Protein AF-A0A6I8NZD4-F1 (afdb_monomer_lite)

Secondary structure (DSSP, 8-state):
--------------------------S-----------PPPPHHHH-----HHHHHHS-HHHHHHHHHHHHHHHHHHHHH-------PPPPP--S------------

InterPro domains:
  IPR001909 Krueppel-associated box [PF01352] (40-81)
  IPR001909 Krueppel-associated box [PS50805] (41-107)
  IPR001909 Krueppel-associated box [SM00349] (41-101)
  IPR001909 Krueppel-associated box [cd07765] (41-80)
  IPR036051 Krueppel-associated box domain superfamily [SSF109640] (36-85)
  IPR050169 Krueppel C2H2-type zinc-finger [PTHR23232] (28-83)

Sequence (107 aa):
MREPAPRGELRGAERVRALPQGPSEEGPLEDVPVVFAELPVTFEDVAVYFTREEWGMLDKRQKELYRDVMRVNYELLASLGEPRSRSPPPLPRGPRAVASSSWRTPS

Structure (mmCIF, N/CA/C/O backbone):
data_AF-A0A6I8NZD4-F1
#
_entry.id   AF-A0A6I8NZD4-F1
#
loop_
_atom_site.group_PDB
_atom_site.id
_atom_site.type_symbol
_atom_site.label_atom_id
_atom_site.label_alt_id
_atom_site.label_comp_id
_atom_site.label_asym_id
_atom_site.l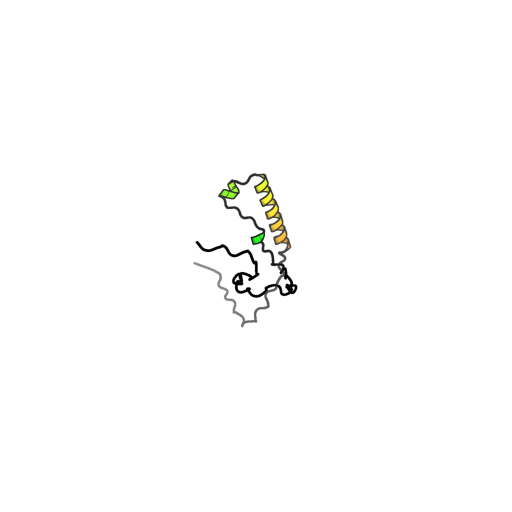abel_entity_id
_atom_site.label_seq_id
_atom_site.pdbx_PDB_ins_code
_atom_site.Cartn_x
_atom_site.Cartn_y
_atom_site.Cartn_z
_atom_site.occupancy
_atom_site.B_iso_or_equiv
_atom_site.auth_seq_id
_atom_site.auth_comp_id
_atom_site.auth_asym_id
_atom_site.auth_atom_id
_atom_site.pdbx_PDB_model_num
ATOM 1 N N . MET A 1 1 ? 63.427 -45.592 64.266 1.00 47.34 1 MET A N 1
ATOM 2 C CA . MET A 1 1 ? 64.135 -44.380 63.801 1.00 47.34 1 MET A CA 1
ATOM 3 C C . MET A 1 1 ? 64.878 -44.749 62.527 1.00 47.34 1 MET A C 1
ATOM 5 O O . MET A 1 1 ? 65.787 -45.565 62.609 1.00 47.34 1 MET A O 1
ATOM 9 N N . ARG A 1 2 ? 64.457 -44.266 61.356 1.00 44.34 2 ARG A N 1
ATOM 10 C CA . ARG A 1 2 ? 65.218 -44.433 60.109 1.00 44.34 2 ARG A CA 1
ATOM 11 C C . ARG A 1 2 ? 65.151 -43.126 59.319 1.00 44.34 2 ARG A C 1
ATOM 13 O O . ARG A 1 2 ? 64.085 -42.525 59.241 1.00 44.34 2 ARG A O 1
ATOM 20 N N . GLU A 1 3 ? 66.326 -42.704 58.867 1.00 49.81 3 GLU A N 1
ATOM 21 C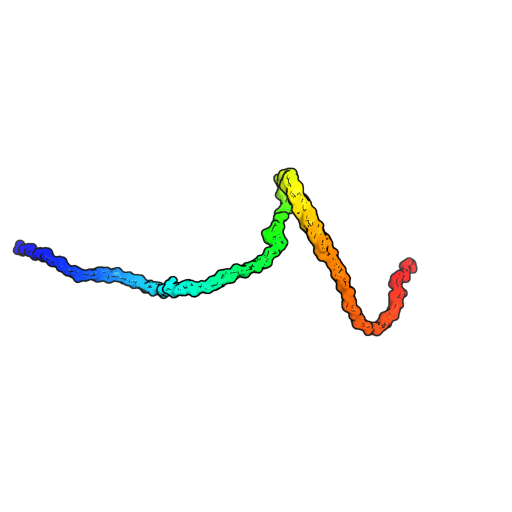 CA . GLU A 1 3 ? 66.667 -41.470 58.148 1.00 49.81 3 GLU A CA 1
ATOM 22 C C . GLU A 1 3 ? 65.813 -41.174 56.899 1.00 49.81 3 GLU A C 1
ATOM 24 O O . GLU A 1 3 ? 65.234 -42.101 56.325 1.00 49.81 3 GLU A O 1
ATOM 29 N N . PRO A 1 4 ? 65.785 -39.905 56.434 1.00 53.25 4 PRO A N 1
ATOM 30 C CA . PRO A 1 4 ? 65.088 -39.496 55.223 1.00 53.25 4 PRO A CA 1
ATOM 31 C C . PRO A 1 4 ? 65.955 -39.698 53.967 1.00 53.25 4 PRO A C 1
ATOM 33 O O . PRO A 1 4 ? 67.179 -39.626 54.021 1.00 53.25 4 PRO A O 1
ATOM 36 N N . ALA A 1 5 ? 65.312 -39.889 52.813 1.00 53.66 5 ALA A N 1
ATOM 37 C CA . ALA A 1 5 ? 65.974 -39.918 51.506 1.00 53.66 5 ALA A CA 1
ATOM 38 C C . ALA A 1 5 ? 65.646 -38.646 50.686 1.00 53.66 5 ALA A C 1
ATOM 40 O O . ALA A 1 5 ? 64.533 -38.123 50.811 1.00 53.66 5 ALA A O 1
ATOM 41 N N . PRO A 1 6 ? 66.588 -38.129 49.868 1.00 55.44 6 PRO A N 1
ATOM 42 C CA . PRO A 1 6 ? 66.488 -36.815 49.235 1.00 55.44 6 PRO A CA 1
ATOM 43 C C . PRO A 1 6 ? 65.803 -36.804 47.858 1.00 55.44 6 PRO A C 1
ATOM 45 O O . PRO A 1 6 ? 65.664 -37.819 47.177 1.00 55.44 6 PRO A O 1
ATOM 48 N N . ARG A 1 7 ? 65.416 -35.580 47.469 1.00 58.72 7 ARG A N 1
ATOM 49 C CA . ARG A 1 7 ? 64.821 -35.165 46.189 1.00 58.72 7 ARG A CA 1
ATOM 50 C C . ARG A 1 7 ? 65.583 -35.683 44.962 1.00 58.72 7 ARG A C 1
ATOM 52 O O . ARG A 1 7 ? 66.768 -35.404 44.806 1.00 58.72 7 ARG A O 1
ATOM 59 N N . GLY A 1 8 ? 64.830 -36.272 44.036 1.00 48.69 8 GLY A N 1
ATOM 60 C CA . GLY A 1 8 ? 65.185 -36.442 42.630 1.00 48.69 8 GLY A CA 1
ATOM 61 C C . GLY A 1 8 ? 63.914 -36.416 41.779 1.00 48.69 8 GLY A C 1
ATOM 62 O O . GLY A 1 8 ? 63.093 -37.324 41.860 1.00 48.69 8 GLY A O 1
ATOM 63 N N . GLU A 1 9 ? 63.727 -35.344 41.012 1.00 55.28 9 GLU A N 1
ATOM 64 C CA . GLU A 1 9 ? 62.745 -35.248 39.926 1.00 55.28 9 GLU A CA 1
ATOM 65 C C . GLU A 1 9 ? 63.130 -36.189 38.789 1.00 55.28 9 GLU A C 1
ATOM 67 O O . GLU A 1 9 ? 64.263 -36.105 38.335 1.00 55.28 9 GLU A O 1
ATOM 72 N N . LEU A 1 10 ? 62.188 -36.969 38.243 1.00 45.00 10 LEU A N 1
ATOM 73 C CA . LEU A 1 10 ? 62.197 -37.353 36.828 1.00 45.00 10 LEU A CA 1
ATOM 74 C C . LEU A 1 10 ? 60.762 -37.587 36.326 1.00 45.00 10 LEU A C 1
ATOM 76 O O . LEU A 1 10 ? 60.159 -38.633 36.535 1.00 45.00 10 LEU A O 1
ATOM 80 N N . ARG A 1 11 ? 60.254 -36.572 35.620 1.00 47.41 11 ARG A N 1
ATOM 81 C CA . ARG A 1 11 ? 59.795 -36.678 34.226 1.00 47.41 11 ARG A CA 1
ATOM 82 C C . ARG A 1 11 ? 59.017 -37.952 33.871 1.00 47.41 11 ARG A C 1
ATOM 84 O O . ARG A 1 11 ? 59.599 -38.971 33.513 1.00 47.41 11 ARG A O 1
ATOM 91 N N . GLY A 1 12 ? 57.700 -37.830 33.781 1.00 48.31 12 GLY A N 1
ATOM 92 C CA . GLY A 1 12 ? 56.868 -3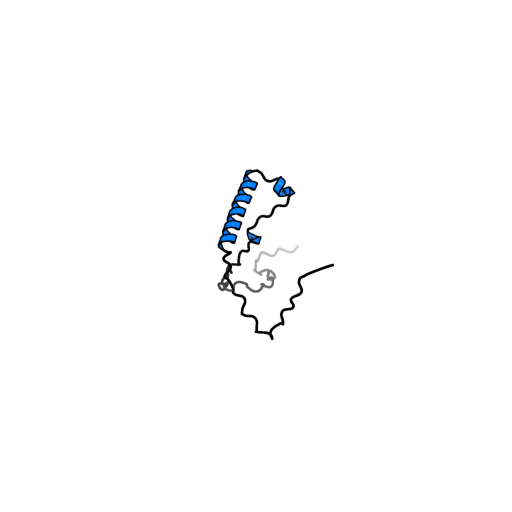8.870 33.189 1.00 48.31 12 GLY A CA 1
ATOM 93 C C . GLY A 1 12 ? 55.478 -38.352 32.899 1.00 48.31 12 GLY A C 1
ATOM 94 O O . GLY A 1 12 ? 54.592 -38.502 33.724 1.00 48.31 12 GLY A O 1
ATOM 95 N N . ALA A 1 13 ? 55.339 -37.701 31.746 1.00 50.75 13 ALA A N 1
ATOM 96 C CA . ALA A 1 13 ? 54.100 -37.225 31.151 1.00 50.75 13 ALA A CA 1
ATOM 97 C C . ALA A 1 13 ? 52.879 -38.081 31.528 1.00 50.75 13 ALA A C 1
ATOM 99 O O . ALA A 1 13 ? 52.741 -39.223 31.079 1.00 50.75 13 ALA A O 1
ATOM 100 N N . GLU A 1 14 ? 51.974 -37.502 32.316 1.00 48.47 14 GLU A N 1
ATOM 101 C CA . GLU A 1 14 ? 50.620 -38.012 32.426 1.00 48.47 14 GLU A CA 1
ATOM 102 C C . GLU A 1 14 ? 50.001 -37.884 31.034 1.00 48.47 14 GLU A C 1
ATOM 104 O O . GLU A 1 14 ? 49.713 -36.792 30.542 1.00 48.47 14 GLU A O 1
ATOM 109 N N . ARG A 1 15 ? 49.908 -39.021 30.338 1.00 58.09 15 ARG A N 1
ATOM 110 C CA . ARG A 1 15 ? 49.184 -39.146 29.079 1.00 58.09 15 ARG A CA 1
ATOM 111 C C . ARG A 1 15 ? 47.723 -38.859 29.394 1.00 58.09 15 ARG A C 1
ATOM 113 O O . ARG A 1 15 ? 46.969 -39.780 29.705 1.00 58.09 15 ARG A O 1
ATOM 120 N N . VAL A 1 16 ? 47.336 -37.587 29.300 1.00 54.78 16 VAL A N 1
ATOM 121 C CA . VAL A 1 16 ? 45.958 -37.194 29.013 1.00 54.78 16 VAL A CA 1
ATOM 122 C C . VAL A 1 16 ? 45.485 -38.138 27.923 1.00 54.78 16 VAL A C 1
ATOM 124 O O . VAL A 1 16 ? 46.075 -38.198 26.842 1.00 54.78 16 VAL A O 1
ATOM 127 N N . ARG A 1 17 ? 44.509 -38.984 28.264 1.00 56.28 17 ARG A N 1
ATOM 128 C CA . ARG A 1 17 ? 43.857 -39.856 27.295 1.00 56.28 17 ARG A CA 1
ATOM 129 C C . ARG A 1 17 ? 43.383 -38.938 26.181 1.00 56.28 17 ARG A C 1
ATOM 131 O O . ARG A 1 17 ? 42.466 -38.151 26.394 1.00 56.28 17 ARG A O 1
ATOM 138 N N . ALA A 1 18 ? 44.069 -38.991 25.044 1.00 57.78 18 ALA A N 1
ATOM 139 C CA . ALA A 1 18 ? 43.641 -38.294 23.855 1.00 57.78 18 ALA A CA 1
ATOM 140 C C . ALA A 1 18 ? 42.216 -38.772 23.577 1.00 57.78 18 ALA A C 1
ATOM 142 O O . ALA A 1 18 ? 41.976 -39.974 23.428 1.00 57.78 18 ALA A O 1
ATOM 143 N N . LEU A 1 19 ? 41.275 -37.830 23.592 1.00 62.91 19 LEU A N 1
ATOM 144 C CA . LEU A 1 19 ? 39.973 -38.013 22.970 1.00 62.91 19 LEU A CA 1
ATOM 145 C C . LEU A 1 19 ? 40.232 -38.597 21.567 1.00 62.91 19 LEU A C 1
ATOM 147 O O . LEU A 1 19 ? 41.213 -38.169 20.945 1.00 62.91 19 LEU A O 1
ATOM 151 N N . PRO A 1 20 ? 39.429 -39.549 21.052 1.00 50.12 20 PRO A N 1
ATOM 152 C CA . PRO A 1 20 ? 39.505 -39.870 19.636 1.00 50.12 20 PRO A CA 1
ATOM 153 C C . PRO A 1 20 ? 39.358 -38.547 18.891 1.00 50.12 20 PRO A C 1
ATOM 155 O O . PRO A 1 20 ? 38.341 -37.866 19.023 1.00 50.12 20 PRO A O 1
ATOM 158 N N . GLN A 1 21 ? 40.427 -38.135 18.216 1.00 48.91 21 GLN A N 1
ATOM 159 C CA . GLN A 1 21 ? 40.372 -36.989 17.335 1.00 48.91 21 GLN A CA 1
ATOM 160 C C . GLN A 1 21 ? 39.297 -37.351 16.313 1.00 48.91 21 GLN A C 1
ATOM 162 O O . GLN A 1 21 ? 39.437 -38.340 15.590 1.00 48.91 21 GLN A O 1
ATOM 167 N N . GLY A 1 22 ? 38.177 -36.621 16.344 1.00 60.66 22 GLY A N 1
ATOM 168 C CA . GLY A 1 22 ? 37.214 -36.656 15.252 1.00 60.66 22 GLY A CA 1
ATOM 169 C C . GLY A 1 22 ? 37.952 -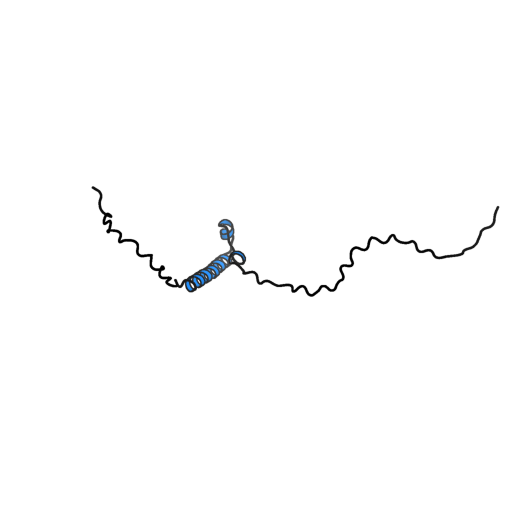36.373 13.943 1.00 60.66 22 GLY A C 1
ATOM 170 O O . GLY A 1 22 ? 39.057 -35.818 13.988 1.00 60.66 22 GLY A O 1
ATOM 171 N N . PRO A 1 23 ? 37.407 -36.796 12.793 1.00 55.75 23 PRO A N 1
ATOM 172 C CA . PRO A 1 23 ? 38.068 -36.546 11.522 1.00 55.75 23 PRO A CA 1
ATOM 173 C C . PRO A 1 23 ? 38.407 -35.057 11.450 1.00 55.75 23 PRO A C 1
ATOM 175 O O . PRO A 1 23 ? 37.550 -34.218 11.716 1.00 55.75 23 PRO A O 1
ATOM 178 N N . SER A 1 24 ? 39.679 -34.750 11.195 1.00 56.47 24 SER A N 1
ATOM 179 C CA . SER A 1 24 ? 40.143 -33.398 10.918 1.00 56.47 24 SER A CA 1
ATOM 180 C C . SER A 1 24 ? 39.314 -32.840 9.762 1.00 56.47 24 SER A C 1
ATOM 182 O O . SER A 1 24 ? 39.594 -33.126 8.602 1.00 56.47 24 SER A O 1
ATOM 184 N N . GLU A 1 25 ? 38.269 -32.078 10.077 1.00 61.88 25 GLU A N 1
ATOM 185 C CA . GLU A 1 25 ? 37.459 -31.336 9.108 1.00 61.88 25 GLU A CA 1
ATOM 186 C C . GLU A 1 25 ? 38.137 -30.000 8.803 1.00 61.88 25 GLU A C 1
ATOM 188 O O . GLU A 1 25 ? 37.595 -28.919 8.992 1.00 61.88 25 GLU A O 1
ATOM 193 N N . GLU A 1 26 ? 39.382 -30.089 8.359 1.00 58.97 26 GLU A N 1
ATOM 194 C CA . GLU A 1 26 ? 40.136 -28.976 7.797 1.00 58.97 26 GLU A CA 1
ATOM 195 C C . GLU A 1 26 ? 40.875 -29.480 6.556 1.00 58.97 26 GLU A C 1
ATOM 197 O O . GLU A 1 26 ? 42.086 -29.360 6.391 1.00 58.97 26 GLU A O 1
ATOM 202 N N . GLY A 1 27 ? 40.098 -30.090 5.656 1.00 64.31 27 GLY A N 1
ATOM 203 C CA . GLY A 1 27 ? 40.381 -29.955 4.233 1.00 64.31 27 GLY A CA 1
ATOM 204 C C . GLY A 1 27 ? 40.117 -28.502 3.829 1.00 64.31 27 GLY A C 1
ATOM 205 O O . GLY A 1 27 ? 39.315 -27.835 4.493 1.00 64.31 27 GLY A O 1
ATOM 206 N N . PRO A 1 28 ? 40.770 -27.974 2.777 1.00 62.75 28 PRO A N 1
ATOM 207 C CA . PRO A 1 28 ? 40.334 -26.718 2.192 1.00 62.75 28 PRO A CA 1
ATOM 208 C C . PRO A 1 28 ? 38.829 -26.834 1.993 1.00 62.75 28 PRO A C 1
ATOM 210 O O . PRO A 1 28 ? 38.366 -27.827 1.429 1.00 62.75 28 PRO A O 1
ATOM 213 N N . LEU A 1 29 ? 38.078 -25.869 2.517 1.00 63.47 29 LEU A N 1
ATOM 214 C CA . LEU A 1 29 ? 36.732 -25.624 2.039 1.00 63.47 29 LEU A CA 1
ATOM 215 C C . LEU A 1 29 ? 36.937 -25.327 0.554 1.00 63.47 29 LEU A C 1
ATOM 217 O O . LEU A 1 29 ? 37.255 -24.197 0.193 1.00 63.47 29 LEU A O 1
ATOM 221 N N . GLU A 1 30 ? 36.930 -26.371 -0.280 1.00 63.81 30 GLU A N 1
ATOM 222 C CA . GLU A 1 30 ? 36.840 -26.231 -1.722 1.00 63.81 30 GLU A CA 1
ATOM 223 C C . GLU A 1 30 ? 35.700 -25.252 -1.902 1.00 63.81 30 GLU A C 1
ATOM 225 O O . GLU A 1 30 ? 34.655 -25.480 -1.292 1.00 63.81 30 GLU A O 1
ATOM 230 N N . ASP A 1 31 ? 35.952 -24.129 -2.580 1.00 67.00 31 ASP A N 1
ATOM 231 C CA . ASP A 1 31 ? 34.980 -23.069 -2.807 1.00 67.00 31 ASP A CA 1
ATOM 232 C C . ASP A 1 31 ? 33.710 -23.704 -3.367 1.00 67.00 31 ASP A C 1
ATOM 234 O O . ASP A 1 31 ? 33.551 -23.853 -4.579 1.00 67.00 31 ASP A O 1
ATOM 238 N N . VAL A 1 32 ? 32.821 -24.147 -2.476 1.00 65.38 32 VAL A N 1
ATOM 239 C CA . VAL A 1 32 ? 31.520 -24.663 -2.837 1.00 65.38 32 VAL A CA 1
ATOM 240 C C . VAL A 1 32 ? 30.876 -23.403 -3.355 1.00 65.38 32 VAL A C 1
ATOM 242 O O . VAL A 1 32 ? 30.699 -22.472 -2.558 1.00 65.38 32 VAL A O 1
ATOM 245 N N . PRO A 1 33 ? 30.620 -23.288 -4.671 1.00 70.62 33 PRO A N 1
ATOM 246 C CA . PRO A 1 33 ? 29.985 -22.095 -5.166 1.00 70.62 33 PRO A CA 1
ATOM 247 C C . PRO A 1 33 ? 28.689 -22.008 -4.377 1.00 70.62 33 PRO A C 1
ATOM 249 O O . PRO A 1 33 ? 27.840 -22.898 -4.465 1.00 70.62 33 PRO A O 1
ATOM 252 N N . VAL A 1 34 ? 28.573 -20.982 -3.532 1.00 70.69 34 VAL A N 1
ATOM 253 C CA . VAL A 1 34 ? 27.298 -20.632 -2.932 1.00 70.69 34 VAL A CA 1
ATOM 254 C C . VAL A 1 34 ? 26.494 -20.153 -4.121 1.00 70.69 34 VAL A C 1
ATOM 256 O O . VAL A 1 34 ? 26.586 -19.003 -4.546 1.00 70.69 34 VAL A O 1
ATOM 259 N N . VAL A 1 35 ? 25.817 -21.101 -4.763 1.00 71.31 35 VAL A N 1
ATOM 260 C CA . VAL A 1 35 ? 24.931 -20.818 -5.871 1.00 71.31 35 VAL A CA 1
ATOM 261 C C . VAL A 1 35 ? 23.771 -20.086 -5.225 1.00 71.31 35 VAL A C 1
ATOM 263 O O . VAL A 1 35 ? 22.859 -20.701 -4.676 1.00 71.31 35 VAL A O 1
ATOM 266 N N . PHE A 1 36 ? 23.839 -18.758 -5.220 1.00 70.88 36 PHE A N 1
ATOM 267 C CA . PHE A 1 36 ? 22.685 -17.925 -4.938 1.00 70.88 36 PHE A CA 1
ATOM 268 C C . PHE A 1 36 ? 21.739 -18.119 -6.120 1.00 70.88 36 PHE A C 1
ATOM 270 O O . PHE A 1 36 ? 21.790 -17.399 -7.112 1.00 70.88 36 PHE A O 1
ATOM 277 N N . ALA A 1 37 ? 20.943 -19.184 -6.066 1.00 74.81 37 ALA A N 1
ATOM 278 C CA . ALA A 1 37 ? 19.822 -19.333 -6.966 1.00 74.81 37 ALA A CA 1
ATOM 279 C C . ALA A 1 37 ? 18.885 -18.158 -6.671 1.00 74.81 37 ALA A C 1
ATOM 281 O O . ALA A 1 37 ? 18.357 -18.059 -5.562 1.00 74.81 37 ALA A O 1
ATOM 282 N N . GLU A 1 38 ? 18.722 -17.246 -7.630 1.00 77.12 38 GLU A N 1
ATOM 283 C CA . GLU A 1 38 ? 17.686 -16.221 -7.541 1.00 77.12 38 GLU A CA 1
ATOM 284 C C . GLU A 1 38 ? 16.336 -16.933 -7.587 1.00 77.12 38 GLU A C 1
ATOM 286 O O . GLU A 1 38 ? 15.845 -17.334 -8.645 1.00 77.12 38 GLU A O 1
ATOM 291 N N . LEU A 1 39 ? 15.779 -17.186 -6.402 1.00 82.06 39 LEU A N 1
ATOM 292 C CA . LEU A 1 39 ? 14.452 -17.757 -6.278 1.00 82.06 39 LEU A CA 1
ATOM 293 C C . LEU A 1 39 ? 13.445 -16.738 -6.824 1.00 82.06 39 LEU A C 1
ATOM 295 O O . LEU A 1 39 ? 13.539 -15.552 -6.495 1.00 82.06 39 LEU A O 1
ATOM 299 N N . PRO A 1 40 ? 12.490 -17.171 -7.661 1.00 84.38 40 PRO A N 1
ATOM 300 C CA . PRO A 1 40 ? 11.476 -16.274 -8.185 1.00 84.38 40 PRO A CA 1
ATOM 301 C C . PRO A 1 40 ? 10.640 -15.731 -7.025 1.00 84.38 40 PRO A C 1
ATOM 303 O O . PRO A 1 40 ? 10.020 -16.499 -6.294 1.00 84.38 40 PRO A O 1
ATOM 306 N N . VAL A 1 41 ? 10.625 -14.407 -6.874 1.00 83.62 41 VAL A N 1
ATOM 307 C CA . VAL A 1 41 ? 9.757 -13.723 -5.912 1.00 83.62 41 VAL A CA 1
ATOM 308 C C . VAL A 1 41 ? 8.328 -13.767 -6.443 1.00 83.62 41 VAL A C 1
ATOM 310 O O . VAL A 1 41 ? 8.063 -13.355 -7.576 1.00 83.62 41 VAL A O 1
ATOM 313 N N . THR A 1 42 ? 7.410 -14.287 -5.637 1.00 87.75 42 THR A N 1
ATOM 314 C CA . THR A 1 42 ? 5.982 -14.351 -5.955 1.00 87.75 42 THR A CA 1
ATOM 315 C C . THR A 1 42 ? 5.251 -13.117 -5.429 1.00 87.75 42 THR A C 1
ATOM 317 O O . THR A 1 42 ? 5.791 -12.332 -4.649 1.00 87.75 42 THR A O 1
ATOM 320 N N . PHE A 1 43 ? 4.009 -12.906 -5.871 1.00 83.31 43 PHE A N 1
ATOM 321 C CA . PHE A 1 43 ? 3.213 -11.781 -5.377 1.00 83.31 43 PHE A CA 1
ATOM 322 C C . PHE A 1 43 ? 2.887 -11.948 -3.889 1.00 83.31 43 PHE A C 1
ATOM 324 O O . PHE A 1 43 ? 2.876 -10.978 -3.138 1.00 83.31 43 PHE A O 1
ATOM 331 N N . GLU A 1 44 ? 2.677 -13.185 -3.452 1.00 88.31 44 GLU A N 1
ATOM 332 C CA . GLU A 1 44 ? 2.431 -13.560 -2.066 1.00 88.31 44 GLU A CA 1
ATOM 333 C C . GLU A 1 44 ? 3.588 -13.166 -1.139 1.00 88.31 44 GLU A C 1
ATOM 335 O O . GLU A 1 44 ? 3.330 -12.791 0.002 1.00 88.31 44 GLU A O 1
ATOM 340 N N . ASP A 1 45 ? 4.830 -13.172 -1.633 1.00 89.12 45 ASP A N 1
ATOM 341 C CA . ASP A 1 45 ? 6.018 -12.806 -0.847 1.00 89.12 45 ASP A CA 1
ATOM 342 C C . ASP A 1 45 ? 6.102 -11.300 -0.542 1.00 89.12 45 ASP A C 1
ATOM 344 O O . ASP A 1 45 ? 6.794 -10.888 0.390 1.00 89.12 45 ASP A O 1
ATOM 348 N N . VAL A 1 46 ? 5.410 -10.461 -1.322 1.00 86.81 46 VAL A N 1
ATOM 349 C CA . VAL A 1 46 ? 5.456 -8.991 -1.199 1.00 86.81 46 VAL A CA 1
ATOM 350 C C . VAL A 1 46 ? 4.107 -8.362 -0.843 1.00 86.81 46 VAL A C 1
ATOM 352 O O . VAL A 1 46 ? 4.048 -7.180 -0.496 1.00 86.81 46 VAL A O 1
ATOM 355 N N . ALA A 1 47 ? 3.013 -9.117 -0.931 1.00 87.56 47 ALA A N 1
ATOM 356 C CA . ALA A 1 47 ? 1.669 -8.625 -0.671 1.00 87.56 47 ALA A CA 1
ATOM 357 C C . ALA A 1 47 ? 1.353 -8.566 0.830 1.00 87.56 47 ALA A C 1
ATOM 359 O O . ALA A 1 47 ? 1.676 -9.465 1.602 1.00 87.56 47 ALA A O 1
ATOM 360 N N . VAL A 1 48 ? 0.635 -7.514 1.231 1.00 89.44 48 VAL A N 1
ATOM 361 C CA . VAL A 1 48 ? 0.116 -7.359 2.595 1.00 89.44 48 VAL A CA 1
ATOM 362 C C . VAL A 1 48 ? -1.402 -7.494 2.570 1.00 89.44 48 VAL A C 1
ATOM 364 O O . VAL A 1 48 ? -2.089 -6.757 1.857 1.00 89.44 48 VAL A O 1
ATOM 367 N N . TYR A 1 49 ? -1.922 -8.420 3.373 1.00 89.62 49 TYR A N 1
ATOM 368 C CA . TYR A 1 49 ? -3.352 -8.678 3.518 1.00 89.62 49 TYR A CA 1
ATOM 369 C C . TYR A 1 49 ? -3.822 -8.254 4.905 1.00 89.62 49 TYR A C 1
ATOM 371 O O . TYR A 1 49 ? -3.165 -8.540 5.901 1.00 89.62 49 TYR A O 1
ATOM 379 N N . PHE A 1 50 ? -4.977 -7.597 4.958 1.00 93.31 50 PHE A N 1
ATOM 380 C CA . PHE A 1 50 ? -5.621 -7.201 6.205 1.00 93.31 50 PHE A CA 1
ATOM 381 C C . PHE A 1 50 ? -6.976 -7.892 6.320 1.00 93.31 50 PHE A C 1
ATOM 383 O O . PHE A 1 50 ? -7.761 -7.904 5.367 1.00 93.31 50 PHE A O 1
ATOM 390 N N . THR A 1 51 ? -7.283 -8.419 7.501 1.00 96.31 51 THR A N 1
ATOM 391 C CA . THR A 1 51 ? -8.655 -8.777 7.880 1.00 96.31 51 THR A CA 1
ATOM 392 C C . THR A 1 51 ? -9.526 -7.523 8.014 1.00 96.31 51 THR A C 1
ATOM 394 O O . THR A 1 51 ? -9.037 -6.390 8.000 1.00 96.31 51 THR A O 1
ATOM 397 N N . ARG A 1 52 ? -10.847 -7.692 8.149 1.00 96.31 52 ARG A N 1
ATOM 398 C CA . ARG A 1 52 ? -11.774 -6.556 8.283 1.00 96.31 52 ARG A CA 1
ATOM 399 C C . ARG A 1 52 ? -11.526 -5.772 9.572 1.00 96.31 52 ARG A C 1
ATOM 401 O O . ARG A 1 52 ? -11.626 -4.545 9.576 1.00 96.31 52 ARG A O 1
ATOM 408 N N . GLU A 1 53 ? -11.194 -6.480 10.642 1.00 97.44 53 GLU A N 1
ATOM 409 C CA . GLU A 1 53 ? -10.875 -5.939 11.957 1.00 97.44 53 GLU A CA 1
ATOM 410 C C . GLU A 1 53 ? -9.549 -5.168 11.911 1.00 97.44 53 GLU A C 1
ATOM 412 O O . GLU A 1 53 ? -9.504 -4.010 12.326 1.00 97.44 53 GLU A O 1
ATOM 417 N N . GLU A 1 54 ? -8.499 -5.749 11.320 1.00 97.25 54 GLU A N 1
ATOM 418 C CA . GLU A 1 54 ? -7.199 -5.085 11.132 1.00 97.25 54 GLU A CA 1
ATOM 419 C C . GLU A 1 54 ? -7.310 -3.856 10.239 1.00 97.25 54 GLU A C 1
ATOM 421 O O . GLU A 1 54 ? -6.803 -2.789 10.583 1.00 97.25 54 GLU A O 1
ATOM 426 N N . TRP A 1 55 ? -8.056 -3.961 9.138 1.00 96.31 55 TRP A N 1
ATOM 427 C CA . TRP A 1 55 ? -8.356 -2.821 8.283 1.00 96.31 55 TRP A CA 1
ATOM 428 C C . TRP A 1 55 ? -9.068 -1.709 9.060 1.00 96.31 55 TRP A C 1
ATOM 430 O O . TRP A 1 55 ? -8.776 -0.528 8.874 1.00 96.31 55 TRP A O 1
ATOM 440 N N . GLY A 1 56 ? -9.985 -2.059 9.965 1.00 96.50 56 GLY A N 1
ATOM 441 C CA . GLY A 1 56 ? -10.647 -1.113 10.862 1.00 96.50 56 GLY A CA 1
ATOM 442 C C . GLY A 1 56 ? -9.659 -0.310 11.711 1.00 96.50 56 GLY A C 1
ATOM 443 O O . GLY A 1 56 ? -9.830 0.903 11.837 1.00 96.50 56 GLY A O 1
ATOM 444 N N . MET A 1 57 ? -8.604 -0.966 12.199 1.00 97.25 57 MET A N 1
ATOM 445 C CA . MET A 1 57 ? -7.575 -0.389 13.073 1.00 97.25 57 MET A CA 1
ATOM 446 C C . MET A 1 57 ? -6.535 0.480 12.351 1.00 97.25 57 MET A C 1
ATOM 448 O O . MET A 1 57 ? -5.871 1.278 13.009 1.00 97.25 57 MET A O 1
ATOM 452 N N . LEU A 1 58 ? -6.401 0.374 11.025 1.00 96.88 58 LEU A N 1
ATOM 453 C CA . LEU A 1 58 ? -5.463 1.207 10.265 1.00 96.88 58 LEU A CA 1
ATOM 454 C C . LEU A 1 58 ? -5.841 2.690 10.315 1.00 96.88 58 LEU A C 1
ATOM 456 O O . LEU A 1 58 ? -7.017 3.066 10.182 1.00 96.88 58 LEU A O 1
ATOM 460 N N . ASP A 1 59 ? -4.822 3.539 10.408 1.00 97.50 59 ASP A N 1
ATOM 461 C CA . ASP A 1 59 ? -5.002 4.977 10.296 1.00 97.50 59 ASP A CA 1
ATOM 462 C C . ASP A 1 59 ? -5.338 5.399 8.853 1.00 97.50 59 ASP A C 1
ATOM 464 O O . ASP A 1 59 ? -5.289 4.626 7.888 1.00 97.50 59 ASP A O 1
ATOM 468 N N . LYS A 1 60 ? -5.728 6.666 8.698 1.00 97.25 60 LYS A N 1
ATOM 469 C CA . LYS A 1 60 ? -6.132 7.208 7.398 1.00 97.25 60 LYS A CA 1
ATOM 470 C C . LYS A 1 60 ? -4.997 7.161 6.364 1.00 97.25 60 LYS A C 1
ATOM 472 O O . LYS A 1 60 ? -5.267 6.838 5.210 1.00 97.25 60 LYS A O 1
ATOM 477 N N . ARG A 1 61 ? -3.753 7.442 6.765 1.00 97.25 61 ARG A N 1
ATOM 478 C CA . ARG A 1 61 ? -2.595 7.457 5.857 1.00 97.25 61 ARG A CA 1
ATOM 479 C C . ARG A 1 61 ? -2.239 6.050 5.387 1.00 9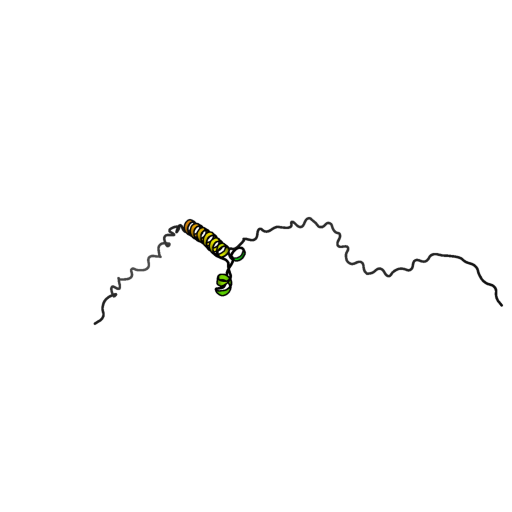7.25 61 ARG A C 1
ATOM 481 O O . ARG A 1 61 ? -1.934 5.865 4.216 1.00 97.25 61 ARG A O 1
ATOM 488 N N . GLN A 1 62 ? -2.327 5.054 6.263 1.00 96.25 62 GLN A N 1
ATOM 489 C CA . GLN A 1 62 ? -2.098 3.649 5.920 1.00 96.25 62 GLN A CA 1
ATOM 490 C C . GLN A 1 62 ? -3.135 3.136 4.915 1.00 96.25 62 GLN A C 1
ATOM 492 O O . GLN A 1 62 ? -2.785 2.482 3.934 1.00 96.25 62 GLN A O 1
ATOM 497 N N . LYS A 1 63 ? -4.412 3.487 5.113 1.00 96.31 63 LYS A N 1
ATOM 498 C CA . LYS A 1 63 ? -5.492 3.156 4.169 1.00 96.31 63 LYS A CA 1
ATOM 499 C C . LYS A 1 63 ? -5.304 3.831 2.813 1.00 96.31 63 LYS A C 1
ATOM 501 O O . LYS A 1 63 ? -5.582 3.217 1.786 1.00 96.31 63 LYS A O 1
ATOM 506 N N . GLU A 1 64 ? -4.860 5.085 2.804 1.00 97.06 64 GLU A N 1
ATOM 507 C CA . GLU A 1 64 ? -4.523 5.810 1.574 1.00 97.06 64 GLU A CA 1
ATOM 508 C C . GLU A 1 64 ? -3.365 5.131 0.837 1.00 97.06 64 GLU A C 1
ATOM 510 O O . GLU A 1 64 ? -3.524 4.784 -0.331 1.00 97.06 64 GLU A O 1
ATOM 515 N N . LEU A 1 65 ? -2.273 4.812 1.538 1.00 95.12 65 LEU A N 1
ATOM 516 C CA . LEU A 1 65 ? -1.126 4.116 0.955 1.00 95.12 65 LEU A CA 1
ATOM 517 C C . LEU A 1 65 ? -1.519 2.769 0.336 1.00 95.12 65 LEU A C 1
ATOM 519 O O . LEU A 1 65 ? -1.145 2.486 -0.799 1.00 95.12 65 LEU A O 1
ATOM 523 N N . TYR A 1 66 ? -2.310 1.955 1.041 1.00 94.12 66 TYR A N 1
ATOM 524 C CA . TYR A 1 66 ? -2.794 0.682 0.501 1.00 94.12 66 TYR A CA 1
ATOM 525 C C . TYR A 1 66 ? -3.585 0.878 -0.798 1.00 94.12 66 TYR A C 1
ATOM 527 O O . TYR A 1 66 ? -3.381 0.153 -1.769 1.00 94.12 66 TYR A O 1
ATOM 535 N N . ARG A 1 67 ? -4.477 1.877 -0.842 1.00 93.81 67 ARG A N 1
ATOM 536 C CA . ARG A 1 67 ? -5.266 2.177 -2.045 1.00 93.81 67 ARG A CA 1
ATOM 537 C C . ARG A 1 67 ? -4.394 2.629 -3.208 1.00 93.81 67 ARG A C 1
ATOM 539 O O . ARG A 1 67 ? -4.689 2.252 -4.339 1.00 93.81 67 ARG A O 1
ATOM 546 N N . ASP A 1 68 ? -3.359 3.416 -2.948 1.00 94.50 68 ASP A N 1
ATOM 547 C CA . ASP A 1 68 ? -2.451 3.896 -3.988 1.00 94.50 68 ASP A CA 1
ATOM 548 C C . ASP A 1 68 ? -1.584 2.761 -4.542 1.00 94.50 68 ASP A C 1
ATOM 550 O O . ASP A 1 68 ? -1.497 2.602 -5.759 1.00 94.50 68 ASP A O 1
ATOM 554 N N . VAL A 1 69 ? -1.046 1.900 -3.674 1.00 90.50 69 VAL A N 1
ATOM 555 C CA . VAL A 1 69 ? -0.305 0.698 -4.090 1.00 90.50 69 VAL A CA 1
ATOM 556 C C . VAL A 1 69 ? -1.201 -0.242 -4.900 1.00 90.50 69 VAL A C 1
ATOM 558 O O . VAL A 1 69 ? -0.829 -0.671 -5.991 1.00 90.50 69 VAL A O 1
ATOM 561 N N . MET A 1 70 ? -2.419 -0.518 -4.425 1.00 89.88 70 MET A N 1
ATOM 562 C CA . MET A 1 70 ? -3.350 -1.391 -5.143 1.00 89.88 70 MET A CA 1
ATOM 563 C C . MET A 1 70 ? -3.803 -0.799 -6.477 1.00 89.88 70 MET A C 1
ATOM 565 O O . MET A 1 70 ? -3.968 -1.545 -7.438 1.00 89.88 70 MET A O 1
ATOM 569 N N . ARG A 1 71 ? -3.969 0.524 -6.574 1.00 92.62 71 ARG A N 1
ATOM 570 C CA . ARG A 1 71 ? -4.274 1.193 -7.845 1.00 92.62 71 ARG A CA 1
ATOM 571 C C . ARG A 1 71 ? -3.189 0.914 -8.881 1.00 92.62 71 ARG A C 1
ATOM 573 O O . ARG A 1 71 ? -3.516 0.458 -9.972 1.00 92.62 71 ARG A O 1
ATOM 580 N N . VAL A 1 72 ? -1.925 1.134 -8.521 1.00 90.31 72 VAL A N 1
ATOM 581 C CA . VAL A 1 72 ? -0.787 0.892 -9.419 1.00 90.31 72 VAL A CA 1
ATOM 582 C C . VAL A 1 72 ? -0.711 -0.583 -9.818 1.00 90.31 72 VAL A C 1
ATOM 584 O O . VAL A 1 72 ? -0.492 -0.884 -10.988 1.00 90.31 72 VAL A O 1
ATOM 587 N N . ASN A 1 73 ? -0.976 -1.510 -8.891 1.00 87.94 73 ASN A N 1
ATOM 588 C CA . ASN A 1 73 ? -1.034 -2.940 -9.209 1.00 87.94 73 ASN A CA 1
ATOM 589 C C . ASN A 1 73 ? -2.108 -3.252 -10.264 1.00 87.94 73 ASN A C 1
ATOM 591 O O . ASN A 1 73 ? -1.842 -3.991 -11.210 1.00 87.94 73 ASN A O 1
ATOM 595 N N . TYR A 1 74 ? -3.307 -2.677 -10.142 1.00 87.44 74 TYR A N 1
ATOM 596 C CA . TYR A 1 74 ? -4.367 -2.867 -11.137 1.00 87.44 74 TYR A CA 1
ATOM 597 C C . TYR A 1 74 ? -4.027 -2.242 -12.492 1.00 87.44 74 TYR A C 1
ATOM 599 O O . TYR A 1 74 ? -4.288 -2.863 -13.521 1.00 87.44 74 TYR A O 1
ATOM 607 N N . GLU A 1 75 ? -3.435 -1.048 -12.511 1.00 90.44 75 GLU A N 1
ATOM 608 C CA . GLU A 1 75 ? -2.984 -0.388 -13.744 1.00 90.44 75 GLU A CA 1
ATOM 609 C C . GLU A 1 75 ? -1.901 -1.212 -14.454 1.00 90.44 75 GLU A C 1
ATOM 611 O O . GLU A 1 75 ? -1.978 -1.434 -15.664 1.00 90.44 75 GLU A O 1
ATOM 616 N N . LEU A 1 76 ? -0.939 -1.747 -13.698 1.00 88.25 76 LEU A N 1
ATOM 617 C CA . LEU A 1 76 ? 0.088 -2.644 -14.217 1.00 88.25 76 LEU A CA 1
ATOM 618 C C . LEU A 1 76 ? -0.528 -3.920 -14.803 1.00 88.25 76 LEU A C 1
ATOM 620 O O . LEU A 1 76 ? -0.237 -4.269 -15.944 1.00 88.25 76 LEU A O 1
ATOM 624 N N . LEU A 1 77 ? -1.414 -4.596 -14.069 1.00 85.44 77 LEU A N 1
ATOM 625 C CA . LEU A 1 77 ? -2.096 -5.795 -14.567 1.00 85.44 77 LEU A CA 1
ATOM 626 C C . LEU A 1 77 ? -2.913 -5.508 -15.833 1.00 85.44 77 LEU A C 1
ATOM 628 O O . LEU A 1 77 ? -2.887 -6.307 -16.768 1.00 85.44 77 LEU A O 1
ATOM 632 N N . ALA A 1 78 ? -3.591 -4.360 -15.895 1.00 85.31 78 ALA A N 1
ATOM 633 C CA . ALA A 1 78 ? -4.315 -3.930 -17.087 1.00 85.31 78 ALA A CA 1
ATOM 634 C C . ALA A 1 78 ? -3.372 -3.718 -18.284 1.00 85.31 78 ALA A C 1
ATOM 636 O O . ALA A 1 78 ? -3.714 -4.112 -19.394 1.00 85.31 78 ALA A O 1
ATOM 637 N N . SER A 1 79 ? -2.168 -3.177 -18.067 1.00 82.25 79 SER A N 1
ATOM 638 C CA . SER A 1 79 ? -1.159 -3.003 -19.126 1.00 82.25 79 SER A CA 1
ATOM 639 C C . SER A 1 79 ? -0.554 -4.315 -19.644 1.00 82.25 79 SER A C 1
ATOM 641 O O . SER A 1 79 ? -0.130 -4.391 -20.794 1.00 82.25 79 SER A O 1
ATOM 643 N N . LEU A 1 80 ? -0.522 -5.359 -18.811 1.00 82.31 80 LEU A N 1
ATOM 644 C CA . LEU A 1 80 ? -0.077 -6.702 -19.202 1.00 82.31 80 LEU A CA 1
ATOM 645 C C . LEU A 1 80 ? -1.178 -7.478 -19.940 1.00 82.31 80 LEU A C 1
ATOM 647 O O . LEU A 1 80 ? -0.901 -8.453 -20.643 1.00 82.31 80 LEU A O 1
ATOM 651 N N . GLY A 1 81 ? -2.427 -7.049 -19.769 1.00 67.44 81 GLY A N 1
ATOM 652 C CA . GLY A 1 81 ? -3.628 -7.643 -20.327 1.00 67.44 81 GLY A CA 1
ATOM 653 C C . GLY A 1 81 ? -3.873 -7.268 -21.782 1.00 67.44 81 GLY A C 1
ATOM 654 O O . GLY A 1 81 ? -4.984 -6.867 -22.108 1.00 67.44 81 GLY A O 1
ATOM 655 N N . GLU A 1 82 ? -2.892 -7.456 -22.664 1.00 65.88 82 GLU A N 1
ATOM 656 C CA . GLU A 1 82 ? -3.213 -7.570 -24.083 1.00 65.88 82 GLU A CA 1
ATOM 657 C C . GLU A 1 82 ? -3.634 -9.021 -24.325 1.00 65.88 82 GLU A C 1
ATOM 659 O O . GLU A 1 82 ? -2.795 -9.929 -24.210 1.00 65.88 82 GLU A O 1
ATOM 664 N N . PRO A 1 83 ? -4.911 -9.312 -24.649 1.00 60.53 83 PRO A N 1
ATOM 665 C CA . PRO A 1 83 ? -5.245 -10.618 -25.163 1.00 60.53 83 PRO A CA 1
ATOM 666 C C . PRO A 1 83 ? -4.491 -10.722 -26.481 1.00 60.53 83 PRO A C 1
ATOM 668 O O . PRO A 1 83 ? -4.951 -10.244 -27.519 1.00 60.53 83 PRO A O 1
ATOM 671 N N . ARG A 1 84 ? -3.322 -11.377 -26.456 1.00 62.38 84 ARG A N 1
ATOM 672 C CA . ARG A 1 84 ? -2.809 -12.057 -27.637 1.00 62.38 84 ARG A CA 1
ATOM 673 C C . ARG A 1 84 ? -3.997 -12.859 -28.094 1.00 62.38 84 ARG A C 1
ATOM 675 O O . ARG A 1 84 ? -4.386 -13.809 -27.415 1.00 62.38 84 ARG A O 1
ATOM 682 N N . SER A 1 85 ? -4.630 -12.385 -29.158 1.00 62.34 85 SER A N 1
ATOM 683 C CA . SER A 1 85 ? -5.797 -12.976 -29.770 1.00 62.34 85 SER A CA 1
ATOM 684 C C . SER A 1 85 ? -5.290 -14.296 -30.310 1.00 62.34 85 SER A C 1
ATOM 686 O O . SER A 1 85 ? -4.888 -14.448 -31.460 1.00 62.34 85 SER A O 1
ATOM 688 N N . ARG A 1 86 ? -5.203 -15.264 -29.400 1.00 64.06 86 ARG A N 1
ATOM 689 C CA . ARG A 1 86 ? -4.964 -16.650 -29.685 1.00 64.06 8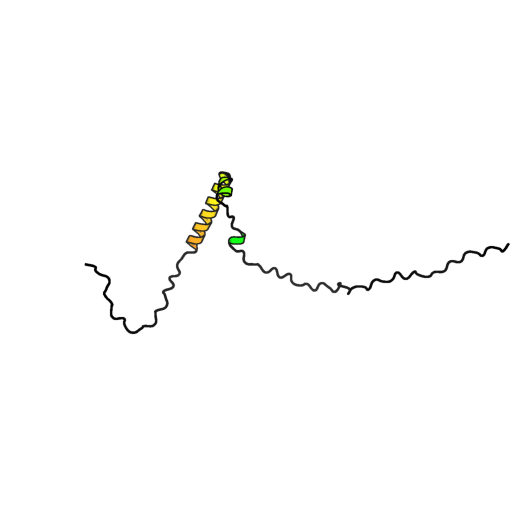6 ARG A CA 1
ATOM 690 C C . ARG A 1 86 ? -6.270 -17.047 -30.314 1.00 64.06 86 ARG A C 1
ATOM 692 O O . ARG A 1 86 ? -7.194 -17.471 -29.625 1.00 64.06 86 ARG A O 1
ATOM 699 N N . SER A 1 87 ? -6.358 -16.793 -31.620 1.00 69.38 87 SER A N 1
ATOM 700 C CA . SER A 1 87 ? -7.339 -17.434 -32.468 1.00 69.38 87 SER A CA 1
ATOM 701 C C . SER A 1 87 ? -7.380 -18.875 -31.985 1.00 69.38 87 SER A C 1
ATOM 703 O O . SER A 1 87 ? -6.317 -19.516 -31.966 1.00 69.38 87 SER A O 1
ATOM 705 N N . PRO A 1 88 ? -8.533 -19.369 -31.508 1.00 71.19 88 PRO A N 1
ATOM 706 C CA . PRO A 1 88 ? -8.621 -20.771 -31.171 1.00 71.19 88 PRO A CA 1
ATOM 707 C C . PRO A 1 88 ? -8.145 -21.540 -32.410 1.00 71.19 88 PRO A C 1
ATOM 709 O O . PRO A 1 88 ? -8.471 -21.135 -33.537 1.00 71.19 88 PRO A O 1
ATOM 712 N N . PRO A 1 89 ? -7.292 -22.567 -32.246 1.00 73.56 89 PRO A N 1
ATOM 713 C CA . PRO A 1 89 ? -6.891 -23.384 -33.377 1.00 73.56 89 PRO A CA 1
ATOM 714 C C . PRO A 1 89 ? -8.169 -23.868 -34.074 1.00 73.56 89 PRO A C 1
ATOM 716 O O . PRO A 1 89 ? -9.141 -24.194 -33.382 1.00 73.56 89 PRO A O 1
ATOM 719 N N . PRO A 1 90 ? -8.220 -23.854 -35.418 1.00 75.81 90 PRO A N 1
ATOM 720 C CA . PRO A 1 90 ? -9.423 -24.244 -36.132 1.00 75.81 90 PRO A CA 1
ATOM 721 C C . PRO A 1 90 ? -9.828 -25.642 -35.669 1.00 75.81 90 PRO A C 1
ATOM 723 O O . PRO A 1 90 ? -9.019 -26.571 -35.704 1.00 75.81 90 PRO A O 1
ATOM 726 N N . LEU A 1 91 ? -11.068 -25.774 -35.192 1.00 79.06 91 LEU A N 1
ATOM 727 C CA . LEU A 1 91 ? -11.602 -27.069 -34.790 1.00 79.06 91 LEU A CA 1
ATOM 728 C C . LEU A 1 91 ? -11.484 -28.033 -35.982 1.00 79.06 91 LEU A C 1
ATOM 730 O O . LEU A 1 91 ? -11.731 -27.615 -37.123 1.00 79.06 91 LEU A O 1
ATOM 734 N N . PRO A 1 92 ? -11.125 -29.311 -35.759 1.00 73.06 92 PRO A N 1
ATOM 735 C CA . PRO A 1 92 ? -11.203 -30.301 -36.820 1.00 73.06 92 PRO A CA 1
ATOM 736 C C . PRO A 1 92 ? -12.631 -30.281 -37.363 1.00 73.06 92 PRO A C 1
ATOM 738 O O . PRO A 1 92 ? -13.595 -30.311 -36.594 1.00 73.06 92 PRO A O 1
ATOM 741 N N . ARG A 1 93 ? -12.767 -30.151 -38.688 1.00 73.56 93 ARG A N 1
ATOM 742 C CA . ARG A 1 93 ? -14.071 -30.111 -39.357 1.00 73.56 93 ARG A CA 1
ATOM 743 C C . ARG A 1 93 ? -14.775 -31.445 -39.116 1.00 73.56 93 ARG A C 1
ATOM 745 O O . ARG A 1 93 ? -14.572 -32.400 -39.857 1.00 73.56 93 ARG A O 1
ATOM 752 N N . GLY A 1 94 ? -15.581 -31.506 -38.063 1.00 66.31 94 GLY A N 1
ATOM 753 C CA . GLY A 1 94 ? -16.541 -32.577 -37.862 1.00 66.31 94 GLY A CA 1
ATOM 754 C C . GLY A 1 94 ? -17.606 -32.537 -38.961 1.00 66.31 94 GLY A C 1
ATOM 755 O O . GLY A 1 94 ? -17.832 -31.479 -39.565 1.00 66.31 94 GLY A O 1
ATOM 756 N N . PRO A 1 95 ? -18.263 -33.671 -39.253 1.00 57.91 95 PRO A N 1
ATOM 757 C CA . PRO A 1 95 ? -19.358 -33.697 -40.205 1.00 57.91 95 PRO A CA 1
ATOM 758 C C . PRO A 1 95 ? -20.434 -32.710 -39.753 1.00 57.91 95 PRO A C 1
ATOM 760 O O . PRO A 1 95 ? -20.896 -32.735 -38.615 1.00 57.91 95 PRO A O 1
ATOM 763 N N . ARG A 1 96 ? -20.756 -31.805 -40.678 1.00 58.62 96 ARG A N 1
ATOM 764 C CA . ARG A 1 96 ? -21.765 -30.748 -40.617 1.00 58.62 96 ARG A CA 1
ATOM 765 C C . ARG A 1 96 ? -22.927 -31.132 -39.694 1.00 58.62 96 ARG A C 1
ATOM 767 O O . ARG A 1 96 ? -23.798 -31.901 -40.091 1.00 58.62 96 ARG A O 1
ATOM 774 N N . ALA A 1 97 ? -22.940 -30.570 -38.483 1.00 55.91 97 ALA A N 1
ATOM 775 C CA . ALA A 1 97 ? -24.123 -30.588 -37.641 1.00 55.91 97 ALA A CA 1
ATOM 776 C C . ALA A 1 97 ? -25.234 -29.898 -38.436 1.00 55.91 97 ALA A C 1
ATOM 778 O O . ALA A 1 97 ? -25.139 -28.712 -38.765 1.00 55.91 97 ALA A O 1
ATOM 779 N N . VAL A 1 98 ? -26.252 -30.666 -38.824 1.00 55.84 98 VAL A N 1
ATOM 780 C CA . VAL A 1 98 ? -27.513 -30.092 -39.277 1.00 55.84 98 VAL A CA 1
ATOM 781 C C . VAL A 1 98 ? -27.967 -29.144 -38.174 1.00 55.84 98 VAL A C 1
ATOM 783 O O . VAL A 1 98 ? -27.978 -29.510 -36.999 1.00 55.84 98 VAL A O 1
ATOM 786 N N . ALA A 1 99 ? -28.214 -27.892 -38.550 1.00 51.72 99 ALA A N 1
ATOM 787 C CA . ALA A 1 99 ? -28.642 -26.857 -37.633 1.00 51.72 99 ALA A CA 1
ATOM 788 C C . ALA A 1 99 ? -29.856 -27.370 -36.852 1.00 51.72 99 ALA A C 1
ATOM 790 O O . ALA A 1 99 ? -30.944 -27.492 -37.410 1.00 51.72 99 ALA A O 1
ATOM 791 N N . SER A 1 100 ? -29.671 -27.684 -35.568 1.00 44.69 100 SER A N 1
ATOM 792 C CA . SER A 1 100 ? -30.798 -27.880 -34.666 1.00 44.69 100 SER A CA 1
ATOM 793 C C . SER A 1 100 ? -31.290 -26.491 -34.284 1.00 44.69 100 SER A C 1
ATOM 795 O O . SER A 1 100 ? -30.945 -25.915 -33.253 1.00 44.69 100 SER A O 1
ATOM 797 N N . SER A 1 101 ? -32.023 -25.888 -35.215 1.00 55.06 101 SER A N 1
ATOM 798 C CA . SER A 1 101 ? -32.893 -24.757 -34.955 1.00 55.06 101 SER A CA 1
ATOM 799 C C . SER A 1 101 ? -33.980 -25.223 -33.991 1.00 55.06 101 SER A C 1
ATOM 801 O O . SER A 1 101 ? -35.005 -25.741 -34.416 1.00 55.06 101 SER A O 1
ATOM 803 N N . SER A 1 102 ? -33.742 -25.078 -32.691 1.00 59.41 102 SER A N 1
ATOM 804 C CA . SER A 1 102 ? -34.781 -25.263 -31.678 1.00 59.41 102 SER A CA 1
ATOM 805 C C . SER A 1 102 ? -34.427 -24.508 -30.396 1.00 59.41 102 SER A C 1
ATOM 807 O O . SER A 1 102 ? -34.264 -25.084 -29.325 1.00 59.41 102 SER A O 1
ATOM 809 N N . TRP A 1 103 ? -34.326 -23.185 -30.506 1.00 38.00 103 TRP A N 1
ATOM 810 C CA . TRP A 1 103 ? -34.456 -22.286 -29.359 1.00 38.00 103 TRP A CA 1
ATOM 811 C C . TRP A 1 103 ? -35.655 -21.366 -29.608 1.00 38.00 103 TRP A C 1
ATOM 813 O O . TRP A 1 103 ? -35.453 -20.230 -30.034 1.00 38.00 103 TRP A O 1
ATOM 823 N N . ARG A 1 104 ? -36.885 -21.893 -29.453 1.00 56.19 104 ARG A N 1
ATOM 824 C CA . ARG A 1 104 ? -38.198 -21.200 -29.301 1.00 56.19 104 ARG A CA 1
ATOM 825 C C . ARG A 1 104 ? -39.329 -22.213 -29.578 1.00 56.19 104 ARG A C 1
ATOM 827 O O . ARG A 1 104 ? -39.198 -22.954 -30.539 1.00 56.19 104 ARG A O 1
ATOM 834 N N . THR A 1 105 ? -40.423 -22.346 -28.822 1.00 54.62 105 THR A N 1
ATOM 835 C CA . THR A 1 105 ? -41.095 -21.534 -27.774 1.00 54.62 105 THR A CA 1
ATOM 836 C C . THR A 1 105 ? -41.976 -22.440 -26.887 1.00 54.62 105 THR A C 1
ATOM 838 O O . THR A 1 105 ? -42.346 -23.520 -27.342 1.00 54.62 105 THR A O 1
ATOM 841 N N . PRO A 1 106 ? -42.391 -21.994 -25.684 1.00 48.47 106 PRO A N 1
ATOM 842 C CA . PRO A 1 106 ? -43.458 -22.629 -24.912 1.00 48.47 106 PRO A CA 1
ATOM 843 C C . PRO A 1 106 ? -44.844 -22.064 -25.278 1.00 48.47 106 PRO A C 1
ATOM 845 O O . PRO A 1 106 ? -44.986 -20.850 -25.438 1.00 48.47 106 PRO A O 1
ATOM 848 N N . SER A 1 107 ? -45.857 -22.929 -25.366 1.00 42.25 107 SER A N 1
ATOM 849 C CA . SER A 1 107 ? -47.263 -22.721 -24.955 1.00 42.25 107 SER A CA 1
ATOM 850 C C . SER A 1 107 ? -48.010 -24.044 -25.058 1.00 42.25 107 SER A C 1
ATOM 852 O O . SER A 1 107 ? -47.852 -24.705 -26.108 1.00 42.25 107 SER A O 1
#

pLDDT: mean 71.83, std 17.52, range [38.0, 97.5]

Radius of gyration: 41.39 Å; chains: 1; bounding box: 114×52×104 Å

Foldseek 3Di:
DDDDDDDDDDDDDPPPPDDPPDPPPPDPPPPPPPPPPPDDDDPVNVDDDDDPVRVVVDDPVRVVVVVVVVVVVVVVVVVVPDPPPPPPDPDDDDPDDDPPPDPDDDD

Organism: Ornithorhynchus anatinus (NCBI:txid9258)